Protein AF-A2D547-F1 (afdb_monomer)

Organism: Ateles geoffroyi (NCBI:txid9509)

Mean predicted aligned error: 4.52 Å

Secondary structure (DSSP, 8-state):
--STTPEEEEETTEEEEEPPTTEESTTS-EE--GGGG----TTPEEEEETTEEEEEPPTTEESTTS-EE------

InterPro domains:
  IPR000152 EGF-type aspartate/asparagine hydroxylation site [PS00010] (8-19)
  IPR000152 EGF-type aspartate/asparagine hydroxylation site [PS00010] (46-57)
  IPR000742 EGF-like domain [PF00008] (1-26)
  IPR000742 EGF-like domain [PF00008] (35-64)
  IPR000742 EGF-like domain [PS00022] (55-66)
  IPR000742 EGF-like domain [PS01186] (17-28)
  IPR000742 EGF-like domain [PS01186] (55-66)
  IPR000742 EGF-like domain [PS50026] (1-29)
  IPR000742 EGF-like domain [PS50026] (31-67)
  IPR000742 EGF-like domain [SM00181] (1-29)
  IPR000742 EGF-like domain [SM00181] (34-67)
  IPR001881 EGF-like calcium-binding domain [SM00179] (1-29)
  IPR001881 EGF-like calcium-binding domain [SM00179] (31-67)
  IPR018097 EGF-like calcium-binding, conserved site [PS01187] (31-55)

Sequence (75 aa):
PCQNGGSCVDGVNTFSCLCLPGFTEDKCQTDVNECLNKPCKNGGTCSDYVNSYTCKCQAGFDGVHCENNIDECTE

Solvent-accessible surface area (backbone atoms only — not comparable to full-atom values): 4394 Å² total; per-residue (Å²): 132,35,32,83,85,21,46,73,43,86,49,93,97,48,70,48,44,50,51,43,86,29,38,37,71,79,34,17,74,39,72,47,64,60,46,77,79,56,66,30,31,82,82,20,47,64,45,69,3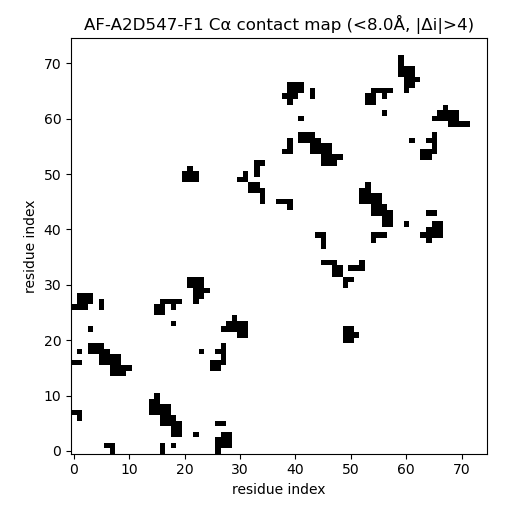8,83,64,38,67,49,40,50,51,40,93,60,35,38,65,82,30,16,74,40,74,56,74,83,83,69,133

Radius of gyration: 18.82 Å; Cα contacts (8 Å, |Δi|>4): 150; chains: 1; bounding box: 38×14×62 Å

Structure (mmCIF, N/CA/C/O backbone):
data_AF-A2D547-F1
#
_entry.id   AF-A2D547-F1
#
loop_
_atom_site.group_PDB
_atom_site.id
_atom_site.type_symbol
_atom_site.label_atom_id
_atom_site.label_alt_id
_atom_site.label_comp_id
_atom_site.label_asym_id
_atom_site.label_entity_id
_atom_site.label_seq_id
_atom_site.pdbx_PDB_ins_code
_atom_site.Cartn_x
_atom_site.Cartn_y
_atom_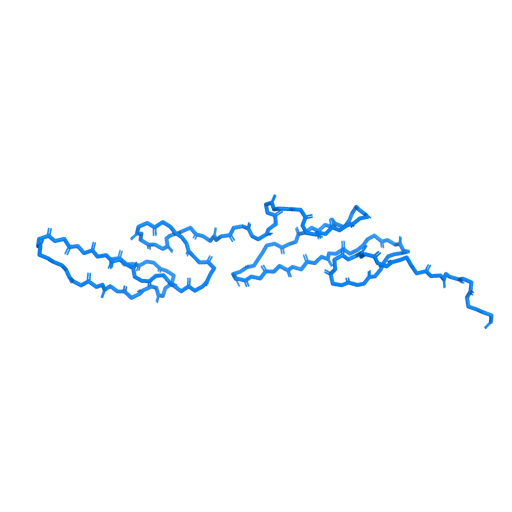site.Cartn_z
_atom_site.occupancy
_atom_site.B_iso_or_equiv
_atom_site.auth_seq_id
_atom_site.auth_comp_id
_atom_site.auth_asym_id
_atom_site.auth_atom_id
_atom_site.pdbx_PDB_model_num
ATOM 1 N N . PRO A 1 1 ? -18.565 4.145 15.555 1.00 82.25 1 PRO A N 1
ATOM 2 C CA . PRO A 1 1 ? -17.457 3.629 16.404 1.00 82.25 1 PRO A CA 1
ATOM 3 C C . PRO A 1 1 ? -16.282 3.028 15.619 1.00 82.25 1 PRO A C 1
ATOM 5 O O . PRO A 1 1 ? -15.160 3.145 16.088 1.00 82.25 1 PRO A O 1
ATOM 8 N N . CYS A 1 2 ? -16.501 2.487 14.419 1.00 95.94 2 CYS A N 1
ATOM 9 C CA . CYS A 1 2 ? -15.440 2.017 13.519 1.00 95.94 2 CYS A CA 1
ATOM 10 C C . CYS A 1 2 ? -15.342 2.925 12.281 1.00 95.94 2 CYS A C 1
ATOM 12 O O . CYS A 1 2 ? -16.358 3.484 11.859 1.00 95.94 2 CYS A O 1
ATOM 14 N N . GLN A 1 3 ? -14.139 3.111 11.739 1.00 97.25 3 GLN A N 1
ATOM 15 C CA . GLN A 1 3 ? -13.869 3.886 10.523 1.00 97.25 3 GLN A CA 1
ATOM 16 C C . GLN A 1 3 ? -13.776 2.973 9.292 1.00 97.25 3 GLN A C 1
ATOM 18 O O . GLN A 1 3 ? -13.851 1.752 9.416 1.00 97.25 3 GLN A O 1
ATOM 23 N N . ASN A 1 4 ? -13.661 3.575 8.102 1.00 96.88 4 ASN A N 1
ATOM 24 C CA . ASN A 1 4 ? -13.367 2.881 6.841 1.00 96.88 4 ASN A CA 1
ATOM 25 C C . ASN A 1 4 ? -14.285 1.682 6.529 1.00 96.88 4 ASN A C 1
ATOM 27 O O . ASN A 1 4 ? -13.854 0.656 6.016 1.00 96.88 4 ASN A O 1
ATOM 31 N N . GLY A 1 5 ? -15.575 1.800 6.864 1.00 95.19 5 GLY A N 1
ATOM 32 C CA . GLY A 1 5 ? -16.564 0.745 6.614 1.00 95.19 5 GLY A CA 1
ATOM 33 C C . GLY A 1 5 ? -16.473 -0.464 7.555 1.00 95.19 5 GLY A C 1
ATOM 34 O O . GLY A 1 5 ? -17.175 -1.448 7.332 1.00 95.19 5 GLY A O 1
ATOM 35 N N . GLY A 1 6 ? -15.650 -0.400 8.608 1.00 96.75 6 GLY A N 1
ATOM 36 C CA . GLY A 1 6 ? -15.553 -1.449 9.620 1.00 96.75 6 GLY A CA 1
ATOM 37 C C . GLY A 1 6 ? -16.875 -1.689 10.358 1.00 96.75 6 GLY A C 1
ATOM 38 O O . GLY A 1 6 ? -17.642 -0.759 10.631 1.00 96.75 6 GLY A O 1
ATOM 39 N N . SER A 1 7 ? -17.13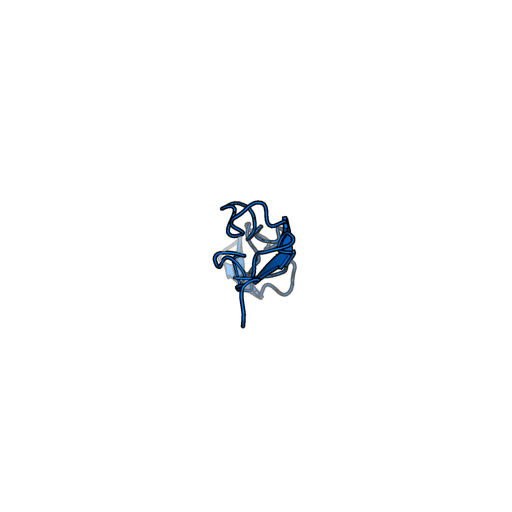5 -2.949 10.710 1.00 97.19 7 SER A N 1
ATOM 40 C CA . SER A 1 7 ? -18.346 -3.357 11.431 1.00 97.19 7 SER A CA 1
ATOM 41 C C . SER A 1 7 ? -18.133 -3.303 12.941 1.00 97.19 7 SER A C 1
ATOM 43 O O . SER A 1 7 ? -17.166 -3.854 13.460 1.00 97.19 7 SER A O 1
ATOM 45 N N . CYS A 1 8 ? -19.048 -2.651 13.656 1.00 96.75 8 CYS A N 1
ATOM 46 C CA . CYS A 1 8 ? -19.013 -2.583 15.114 1.00 96.75 8 CYS A CA 1
ATOM 47 C C . CYS A 1 8 ? -19.589 -3.865 15.715 1.00 96.75 8 CYS A C 1
ATOM 49 O O . CYS A 1 8 ? -20.711 -4.250 15.388 1.00 96.75 8 CYS A O 1
ATOM 51 N N . VAL A 1 9 ? -18.844 -4.480 16.627 1.00 96.56 9 VAL A N 1
ATOM 52 C CA . VAL A 1 9 ? -19.280 -5.636 17.406 1.00 96.56 9 VAL A CA 1
ATOM 53 C C . VAL A 1 9 ? -19.401 -5.210 18.860 1.00 96.56 9 VAL A C 1
ATOM 55 O O . VAL A 1 9 ? -18.426 -4.771 19.475 1.00 96.56 9 VAL A O 1
ATOM 58 N N . ASP A 1 10 ? -20.618 -5.310 19.385 1.00 95.50 10 ASP A N 1
ATOM 59 C CA . ASP A 1 10 ? -20.922 -5.003 20.780 1.00 95.50 10 ASP A CA 1
ATOM 60 C C . ASP A 1 10 ? -20.326 -6.065 21.714 1.00 95.50 10 ASP A C 1
ATOM 62 O O . ASP A 1 10 ? -20.348 -7.262 21.417 1.00 95.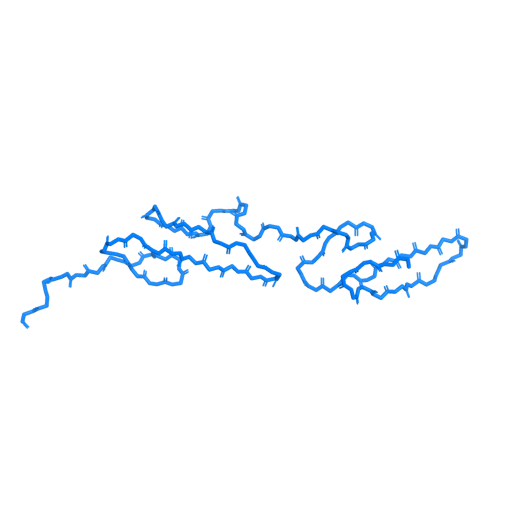50 10 ASP A O 1
ATOM 66 N N . GLY A 1 11 ? -19.768 -5.620 22.836 1.00 91.69 11 GLY A N 1
ATOM 67 C CA . GLY A 1 11 ? -19.216 -6.464 23.888 1.00 91.69 11 GLY A CA 1
ATOM 68 C C . GLY A 1 11 ? -19.710 -6.018 25.264 1.00 91.69 11 GLY A C 1
ATOM 69 O O . GLY A 1 11 ? -20.323 -4.968 25.430 1.00 91.69 11 GLY A O 1
ATOM 70 N N . VAL A 1 12 ? -19.427 -6.799 26.307 1.00 93.25 12 VAL A N 1
ATOM 71 C CA . VAL A 1 12 ? -19.872 -6.444 27.665 1.00 93.25 12 VAL A CA 1
ATOM 72 C C . VAL A 1 12 ? -19.085 -5.230 28.171 1.00 93.25 12 VAL A C 1
ATOM 74 O O . VAL A 1 12 ? -17.904 -5.346 28.488 1.00 93.25 12 VAL A O 1
ATOM 77 N N . ASN A 1 13 ? -19.747 -4.070 28.259 1.00 91.12 13 ASN A N 1
ATOM 78 C CA . ASN A 1 13 ? -19.156 -2.768 28.619 1.00 91.12 13 ASN A CA 1
ATOM 79 C C . ASN A 1 13 ? -18.013 -2.303 27.694 1.00 91.12 13 ASN A C 1
ATOM 81 O O . ASN A 1 13 ? -17.203 -1.462 28.081 1.00 91.12 13 ASN A O 1
ATOM 85 N N . THR A 1 14 ? -17.922 -2.851 26.483 1.00 94.69 14 THR A N 1
ATOM 86 C CA . THR A 1 14 ? -16.892 -2.504 25.499 1.00 94.69 14 THR A CA 1
ATOM 87 C C . THR A 1 14 ? -17.426 -2.711 24.085 1.00 94.69 14 THR A C 1
ATOM 89 O O . THR A 1 14 ? -18.513 -3.244 23.898 1.00 94.69 14 THR A O 1
ATOM 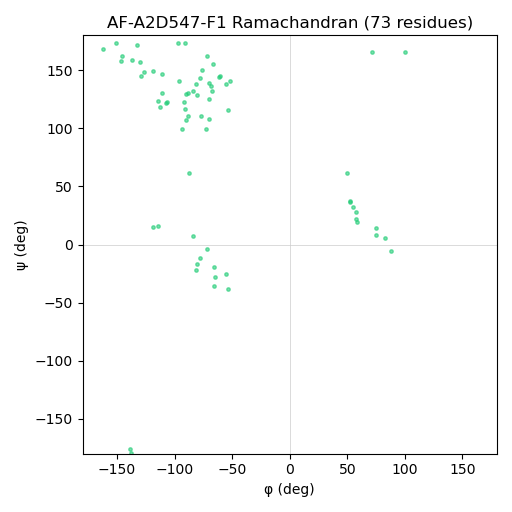92 N N . PHE A 1 15 ? -16.659 -2.317 23.077 1.00 94.56 15 PHE A N 1
ATOM 93 C CA . PHE A 1 15 ? -16.921 -2.673 21.688 1.00 94.56 15 PHE A CA 1
ATOM 94 C C . PHE A 1 15 ? -15.611 -3.071 21.010 1.00 94.56 15 PHE A C 1
ATOM 96 O O . PHE A 1 15 ? -14.527 -2.698 21.456 1.00 94.56 15 PHE A O 1
ATOM 103 N N . SER A 1 16 ? -15.719 -3.812 19.915 1.00 96.25 16 SER A N 1
ATOM 104 C CA . SER A 1 16 ? -14.601 -4.103 19.018 1.00 96.25 16 SER A CA 1
ATOM 105 C C . SER A 1 16 ? -14.998 -3.799 17.578 1.00 96.25 16 SER A C 1
ATOM 107 O O . SER A 1 16 ? -16.187 -3.744 17.250 1.00 96.25 16 SER A O 1
ATOM 109 N N . CYS A 1 17 ? -14.011 -3.559 16.721 1.00 97.81 17 CYS A N 1
ATOM 110 C CA . CYS A 1 17 ? -14.237 -3.315 15.305 1.00 97.81 17 CYS A CA 1
ATOM 111 C C . CYS A 1 17 ? -13.715 -4.480 14.469 1.00 97.81 17 CYS A C 1
ATOM 113 O O . CYS A 1 17 ? -12.570 -4.897 14.610 1.00 97.81 17 CYS A O 1
ATOM 115 N N . LEU A 1 18 ? -14.558 -4.978 13.566 1.00 97.69 18 LEU A N 1
ATOM 116 C CA . LEU A 1 18 ? -14.145 -5.868 12.489 1.00 97.69 18 LEU A CA 1
ATOM 117 C C . LEU A 1 18 ? -13.770 -5.010 11.286 1.00 97.69 18 LEU A C 1
ATOM 119 O O . LEU A 1 18 ? -14.640 -4.413 10.643 1.00 97.69 18 LEU A O 1
ATOM 123 N N . CYS A 1 19 ? -12.473 -4.926 11.014 1.00 98.06 19 CYS A N 1
ATOM 124 C CA . CYS A 1 19 ? -11.949 -4.128 9.917 1.00 98.06 19 CYS A CA 1
ATOM 125 C C . CYS A 1 19 ? -12.131 -4.835 8.577 1.00 98.06 19 CYS A C 1
ATOM 127 O O . CYS A 1 19 ? -12.011 -6.057 8.477 1.00 98.06 19 CYS A O 1
ATOM 129 N N . LEU A 1 20 ? -12.427 -4.047 7.543 1.00 97.75 20 LEU A N 1
ATOM 130 C CA . LEU A 1 20 ? -12.328 -4.527 6.171 1.00 97.75 20 LEU A CA 1
ATOM 131 C C . LEU A 1 20 ? -10.851 -4.800 5.829 1.00 97.75 20 LEU A C 1
ATOM 133 O O . LEU A 1 20 ? -9.968 -4.194 6.445 1.00 97.75 20 LEU A O 1
ATOM 137 N N . PRO A 1 21 ? -10.567 -5.692 4.860 1.00 97.19 21 PRO A N 1
ATOM 138 C CA . PRO A 1 21 ? -9.206 -5.902 4.373 1.00 97.19 21 PRO A CA 1
ATOM 139 C C . PRO A 1 21 ? -8.550 -4.576 3.974 1.00 97.19 21 PRO A C 1
ATOM 141 O O . PRO A 1 21 ? -9.217 -3.714 3.402 1.00 97.19 21 PRO A O 1
ATOM 144 N N . GLY A 1 22 ? -7.263 -4.421 4.282 1.00 96.81 22 GLY A N 1
ATOM 145 C CA . GLY A 1 22 ? -6.523 -3.174 4.069 1.00 96.81 22 GLY A CA 1
ATOM 146 C C . GLY A 1 22 ? -6.599 -2.172 5.222 1.00 96.81 22 GLY A C 1
ATOM 147 O O . GLY A 1 22 ? -5.887 -1.189 5.182 1.00 96.81 22 GLY A O 1
ATOM 148 N N . PHE A 1 23 ? -7.381 -2.399 6.285 1.00 98.12 23 PHE A N 1
ATOM 149 C CA . PHE A 1 23 ? -7.406 -1.497 7.447 1.00 98.12 23 PHE A CA 1
ATOM 150 C C . PHE A 1 23 ? -6.976 -2.188 8.741 1.00 98.12 23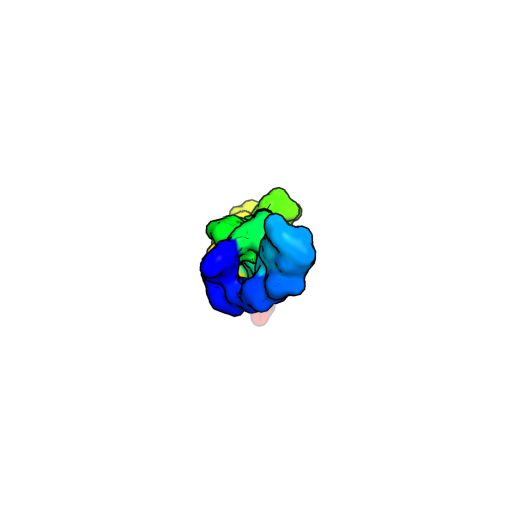 PHE A C 1
ATOM 152 O O . PHE A 1 23 ? -7.214 -3.379 8.943 1.00 98.12 23 PHE A O 1
ATOM 159 N N . THR A 1 24 ? -6.371 -1.418 9.642 1.00 96.56 24 THR A N 1
ATOM 160 C CA . THR A 1 24 ? -5.841 -1.886 10.929 1.00 96.56 24 THR A CA 1
ATOM 161 C C . THR A 1 24 ? -6.155 -0.907 12.071 1.00 96.56 24 THR A C 1
ATOM 163 O O . THR A 1 24 ? -6.780 0.137 11.854 1.00 96.56 24 THR A O 1
ATOM 166 N N . GLU A 1 25 ? -5.702 -1.251 13.282 1.00 97.25 25 GLU A N 1
ATOM 167 C CA . GLU A 1 25 ? -5.986 -0.619 14.580 1.00 97.25 25 GLU A CA 1
ATOM 168 C C . GLU A 1 25 ? -7.410 -0.846 15.121 1.00 97.25 25 GLU A C 1
ATOM 170 O O . GLU A 1 25 ? -8.330 -1.237 14.404 1.00 97.25 25 GLU A O 1
ATOM 175 N N . ASP A 1 26 ? -7.603 -0.548 16.411 1.00 95.94 26 ASP A N 1
ATOM 176 C CA . ASP A 1 26 ? -8.832 -0.835 17.173 1.00 95.94 26 ASP A CA 1
ATOM 177 C C . ASP A 1 26 ? -10.120 -0.258 16.570 1.00 95.94 26 ASP A C 1
ATOM 179 O O . ASP A 1 26 ? -11.214 -0.753 16.844 1.00 95.94 26 ASP A O 1
ATOM 183 N N . LYS A 1 27 ? -10.019 0.817 15.781 1.00 97.06 27 LYS A N 1
ATOM 184 C CA . LYS A 1 27 ? -11.164 1.462 15.126 1.00 97.06 27 LYS A CA 1
ATOM 185 C C . LYS A 1 27 ? -11.060 1.436 13.606 1.00 97.06 27 LYS A C 1
ATOM 187 O O . LYS A 1 27 ? -11.813 2.165 12.960 1.00 97.06 27 LYS A O 1
ATOM 192 N N . CYS A 1 28 ? -10.180 0.612 13.035 1.00 97.81 28 CYS A N 1
ATOM 193 C CA . CYS A 1 28 ? -9.961 0.500 11.591 1.00 97.81 28 CYS A CA 1
ATOM 194 C C . CYS A 1 28 ? -9.565 1.831 10.933 1.00 97.81 28 CYS A C 1
ATOM 196 O O . CYS A 1 28 ? -9.912 2.077 9.780 1.00 97.81 28 CYS A O 1
ATOM 198 N N . GLN A 1 29 ? -8.927 2.736 11.682 1.00 97.31 29 GLN A N 1
ATOM 199 C CA . GLN A 1 29 ? -8.636 4.101 11.231 1.00 97.31 29 GLN A CA 1
ATOM 200 C C . GLN A 1 29 ? -7.402 4.198 10.333 1.00 97.31 29 GLN A C 1
ATOM 202 O O . GLN A 1 29 ? -7.215 5.211 9.663 1.00 97.31 29 GLN A O 1
ATOM 207 N N . THR A 1 30 ? -6.560 3.169 10.342 1.00 97.62 30 THR A N 1
ATOM 208 C CA . THR A 1 30 ? -5.273 3.182 9.653 1.00 97.62 30 THR A CA 1
ATOM 209 C C . THR A 1 30 ? -5.363 2.296 8.423 1.00 97.62 30 THR A C 1
ATOM 211 O O . THR A 1 30 ? -5.690 1.118 8.553 1.00 97.62 30 THR A O 1
ATOM 214 N N . ASP A 1 31 ? -5.085 2.865 7.252 1.00 97.81 31 ASP A N 1
ATOM 215 C CA . ASP A 1 31 ? -4.830 2.096 6.031 1.00 97.81 31 ASP A CA 1
ATOM 216 C C . ASP A 1 31 ? -3.516 1.328 6.209 1.00 97.81 31 ASP A C 1
ATOM 218 O O . ASP A 1 31 ? -2.525 1.873 6.714 1.00 97.81 31 ASP A O 1
ATOM 222 N N . VAL A 1 32 ? -3.531 0.042 5.888 1.00 98.06 32 VAL A N 1
ATOM 223 C CA . VAL A 1 32 ? -2.329 -0.785 5.888 1.00 98.06 32 VAL A CA 1
ATOM 224 C C . VAL A 1 32 ? -1.455 -0.282 4.754 1.00 98.06 32 VAL A C 1
ATOM 226 O O . VAL A 1 32 ? -1.948 -0.005 3.680 1.00 98.06 32 VAL A O 1
ATOM 229 N N . ASN A 1 33 ? -0.155 -0.145 5.006 1.00 97.75 33 ASN A N 1
ATOM 230 C CA . ASN A 1 33 ? 0.778 0.243 3.959 1.00 97.75 33 ASN A CA 1
ATOM 231 C C . ASN A 1 33 ? 1.376 -1.018 3.323 1.00 97.75 33 ASN A C 1
ATOM 233 O O . ASN A 1 33 ? 2.315 -1.614 3.866 1.00 97.75 33 ASN A O 1
ATOM 237 N N . GLU A 1 34 ? 0.850 -1.436 2.176 1.00 97.94 34 GLU A N 1
ATOM 238 C CA . GLU A 1 34 ? 1.322 -2.592 1.414 1.00 97.94 34 GLU A CA 1
ATOM 239 C C . GLU A 1 34 ? 2.739 -2.386 0.845 1.00 97.94 34 GLU A C 1
ATOM 241 O O . GLU A 1 34 ? 3.457 -3.350 0.554 1.00 97.94 34 GLU A O 1
ATOM 246 N N . CYS A 1 35 ? 3.202 -1.139 0.750 1.00 98.00 35 CYS A N 1
ATOM 247 C CA . CYS A 1 35 ? 4.549 -0.803 0.297 1.00 98.00 35 CYS A CA 1
ATOM 248 C C . CYS A 1 35 ? 5.655 -1.003 1.356 1.00 98.00 35 CYS A C 1
ATOM 250 O O . CYS A 1 35 ? 6.839 -0.994 0.991 1.00 98.00 35 CYS A O 1
ATOM 252 N N . LEU A 1 36 ? 5.325 -1.235 2.636 1.00 97.12 36 LEU A N 1
ATOM 253 C CA . LEU A 1 36 ? 6.295 -1.387 3.742 1.00 97.12 36 LEU A CA 1
ATOM 254 C C . LEU A 1 36 ? 7.363 -2.456 3.475 1.00 97.12 36 LEU A C 1
ATOM 256 O O . LEU A 1 36 ? 8.541 -2.261 3.783 1.00 97.12 36 LEU A O 1
ATOM 260 N N . ASN A 1 37 ? 6.969 -3.565 2.849 1.00 96.38 37 ASN A N 1
ATOM 261 C CA . ASN A 1 37 ? 7.863 -4.686 2.551 1.00 96.38 37 ASN A CA 1
ATOM 262 C C . ASN A 1 37 ? 8.668 -4.512 1.253 1.00 96.38 37 ASN A C 1
ATOM 264 O O . ASN A 1 37 ? 9.366 -5.439 0.840 1.00 96.38 37 ASN A O 1
ATOM 268 N N . LYS A 1 38 ? 8.601 -3.336 0.612 1.00 96.94 38 LYS A N 1
ATOM 269 C CA . LYS A 1 38 ? 9.284 -3.022 -0.656 1.00 96.94 38 LYS A CA 1
ATOM 270 C C . LYS A 1 38 ? 9.030 -4.099 -1.727 1.00 96.94 38 LYS A C 1
ATOM 272 O O . LYS A 1 38 ? 9.971 -4.766 -2.179 1.00 96.94 38 LYS A O 1
ATOM 277 N N . PRO A 1 39 ? 7.760 -4.302 -2.125 1.00 97.69 39 PRO A N 1
ATOM 278 C CA . PRO A 1 39 ? 7.420 -5.346 -3.083 1.00 97.69 39 PRO A CA 1
ATOM 279 C C . PRO A 1 39 ? 8.017 -5.083 -4.472 1.00 97.69 39 PRO A C 1
ATOM 281 O O . PRO A 1 39 ? 8.468 -6.022 -5.122 1.00 97.69 39 PRO A O 1
ATOM 284 N N . CYS A 1 40 ? 8.091 -3.818 -4.897 1.00 98.38 40 CYS A N 1
ATOM 285 C CA . CYS A 1 40 ? 8.651 -3.431 -6.190 1.00 98.38 40 CYS A CA 1
ATOM 286 C C . CYS A 1 40 ? 10.174 -3.625 -6.231 1.00 98.38 40 CYS A C 1
ATOM 288 O O . CYS A 1 40 ? 10.914 -3.101 -5.394 1.00 98.38 40 CYS A O 1
ATOM 290 N N . LYS A 1 41 ? 10.642 -4.379 -7.222 1.00 97.75 41 LYS A N 1
ATOM 291 C CA . LYS A 1 41 ? 12.045 -4.692 -7.500 1.00 97.75 41 LYS A CA 1
ATOM 292 C C . LYS A 1 41 ? 12.652 -3.678 -8.464 1.00 97.75 41 LYS A C 1
ATOM 294 O O . LYS A 1 41 ? 11.973 -2.783 -8.960 1.00 97.75 41 LYS A O 1
ATOM 299 N N . ASN A 1 42 ? 13.963 -3.801 -8.673 1.00 97.00 42 ASN A N 1
ATOM 300 C CA . ASN A 1 42 ? 14.707 -3.086 -9.714 1.00 97.00 42 AS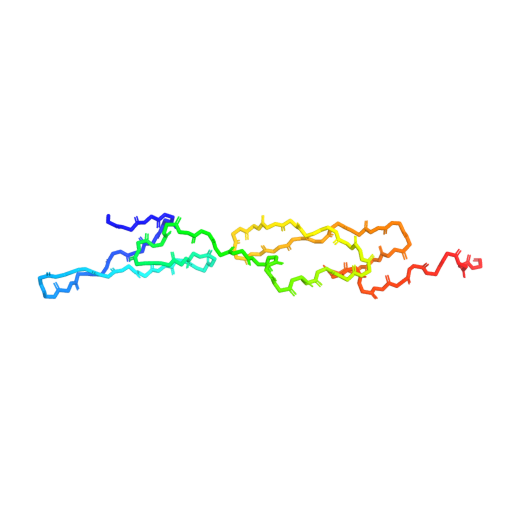N A CA 1
ATOM 301 C C . ASN A 1 42 ? 14.500 -1.556 -9.725 1.00 97.00 42 ASN A C 1
ATOM 303 O O . ASN A 1 42 ? 14.446 -0.920 -10.771 1.00 97.00 42 ASN A O 1
ATOM 307 N N . GLY A 1 43 ? 14.372 -0.947 -8.540 1.00 95.75 43 GLY A N 1
ATOM 308 C CA . GLY A 1 43 ? 14.173 0.503 -8.406 1.00 95.75 43 GLY A CA 1
ATOM 309 C C . GLY A 1 43 ? 12.763 0.992 -8.762 1.00 95.75 43 GLY A C 1
ATOM 310 O O . GLY A 1 43 ? 12.560 2.196 -8.944 1.00 95.75 43 GLY A O 1
ATOM 311 N N . GLY A 1 44 ? 11.788 0.084 -8.866 1.00 97.62 44 GLY A N 1
ATOM 312 C CA . GLY A 1 44 ? 10.382 0.421 -9.055 1.00 97.62 44 GLY A CA 1
ATOM 313 C C . GLY A 1 44 ? 9.817 1.241 -7.891 1.00 97.62 44 GLY A C 1
ATOM 314 O O . GLY A 1 44 ? 10.177 1.046 -6.729 1.00 97.62 44 GLY A O 1
ATOM 315 N N . THR A 1 45 ? 8.918 2.173 -8.208 1.00 98.31 45 THR A N 1
ATOM 316 C CA . THR A 1 45 ? 8.229 3.005 -7.210 1.00 98.31 45 THR A CA 1
ATOM 317 C C . THR A 1 45 ? 6.926 2.333 -6.799 1.00 98.31 45 THR A C 1
ATOM 319 O O . THR A 1 45 ? 6.076 2.077 -7.650 1.00 98.31 45 THR A O 1
ATOM 322 N N . CYS A 1 46 ? 6.768 2.062 -5.504 1.00 98.50 46 CYS A N 1
ATOM 323 C CA . CYS A 1 46 ? 5.543 1.491 -4.953 1.00 98.50 46 CYS A CA 1
ATOM 324 C C . CYS A 1 46 ? 4.515 2.588 -4.664 1.00 98.50 46 CYS A C 1
ATOM 326 O O . CYS A 1 46 ? 4.859 3.607 -4.065 1.00 98.50 46 CYS A O 1
ATOM 328 N N . SER A 1 47 ? 3.276 2.371 -5.098 1.00 98.38 47 SER A N 1
ATOM 329 C CA . SER A 1 47 ? 2.115 3.192 -4.751 1.00 98.38 47 SER A CA 1
ATOM 330 C C . SER A 1 47 ? 1.145 2.355 -3.927 1.00 98.38 47 SER A C 1
ATOM 332 O O . SER A 1 47 ? 0.734 1.279 -4.362 1.00 98.38 47 SER A O 1
ATOM 334 N N . ASP A 1 48 ? 0.837 2.866 -2.743 1.00 97.75 48 ASP A N 1
ATOM 335 C CA . ASP A 1 48 ? -0.007 2.251 -1.724 1.00 97.75 48 ASP A CA 1
ATOM 336 C C . ASP A 1 48 ? -1.492 2.466 -2.038 1.00 97.75 48 ASP A C 1
ATOM 338 O O . ASP A 1 48 ? -1.874 3.561 -2.468 1.00 97.75 48 ASP A O 1
ATOM 342 N N . TYR A 1 49 ? -2.318 1.440 -1.843 1.00 96.94 49 TYR A N 1
ATOM 343 C CA . TYR A 1 49 ? -3.766 1.497 -2.033 1.00 96.94 49 TYR A CA 1
ATOM 344 C C . TYR A 1 49 ? -4.459 0.587 -1.022 1.00 96.94 49 TYR A C 1
ATOM 346 O O . TYR A 1 49 ? -3.908 -0.414 -0.598 1.00 96.94 49 TYR A O 1
ATOM 354 N N . VAL A 1 50 ? -5.735 0.837 -0.741 1.00 97.06 50 VAL A N 1
ATOM 355 C CA . VAL A 1 50 ? -6.496 -0.013 0.186 1.00 97.06 50 VAL A CA 1
ATOM 356 C C . VAL A 1 50 ? -6.424 -1.488 -0.230 1.00 97.06 50 VAL A C 1
ATOM 358 O O . VAL A 1 50 ? -6.927 -1.869 -1.297 1.00 97.06 50 VAL A O 1
ATOM 361 N N . ASN A 1 51 ? -5.814 -2.315 0.626 1.00 97.06 51 ASN A N 1
ATOM 362 C CA . ASN A 1 51 ? -5.652 -3.760 0.442 1.00 97.06 51 ASN A CA 1
ATOM 363 C C . ASN A 1 51 ? -4.911 -4.151 -0.854 1.00 97.06 51 ASN A C 1
ATOM 365 O O . ASN A 1 51 ? -5.122 -5.246 -1.390 1.00 97.06 51 ASN A O 1
ATOM 369 N N . SER A 1 52 ? -4.114 -3.250 -1.433 1.00 97.50 52 SER A N 1
ATOM 370 C CA . SER A 1 52 ? -3.424 -3.485 -2.703 1.00 97.50 52 SER A CA 1
ATOM 371 C C . SER A 1 52 ? -2.263 -2.516 -2.919 1.00 97.50 52 SER A C 1
ATOM 373 O O . SER A 1 52 ? -2.104 -1.518 -2.242 1.00 97.50 52 SER A O 1
ATOM 375 N N . TYR A 1 53 ? -1.419 -2.786 -3.905 1.00 98.19 53 TYR A N 1
ATOM 376 C CA . TYR A 1 53 ? -0.385 -1.838 -4.309 1.00 98.19 53 TYR A CA 1
ATOM 377 C C . TYR A 1 53 ? -0.156 -1.931 -5.807 1.00 98.19 53 TYR A C 1
ATOM 379 O O . TYR A 1 53 ? -0.494 -2.931 -6.447 1.00 98.19 53 TYR A O 1
A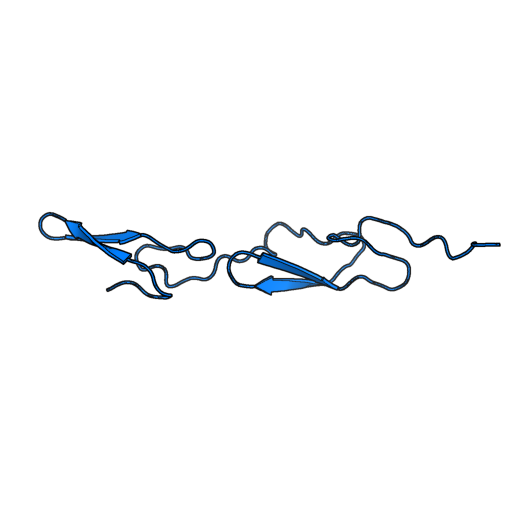TOM 387 N N . THR A 1 54 ? 0.468 -0.901 -6.368 1.00 98.19 54 THR A N 1
ATOM 388 C CA . THR A 1 54 ? 0.996 -0.962 -7.732 1.00 98.19 54 THR A CA 1
ATOM 389 C C . THR A 1 54 ? 2.465 -0.576 -7.763 1.00 98.19 54 THR A C 1
ATOM 391 O O . THR A 1 54 ? 2.946 0.227 -6.960 1.00 98.19 54 THR A O 1
ATOM 394 N N . CYS A 1 55 ? 3.195 -1.171 -8.704 1.00 98.50 55 CYS A N 1
ATOM 395 C CA . CYS A 1 55 ? 4.587 -0.848 -8.961 1.00 98.50 55 CYS A CA 1
ATOM 396 C C . CYS A 1 55 ? 4.706 -0.083 -10.275 1.00 98.50 55 CYS A C 1
ATOM 398 O O . CYS A 1 55 ? 4.333 -0.580 -11.335 1.00 98.50 55 CYS A O 1
ATOM 400 N N . LYS A 1 56 ? 5.270 1.123 -10.213 1.00 98.38 56 LYS A N 1
ATOM 401 C CA . LYS A 1 56 ? 5.726 1.841 -11.400 1.00 98.38 56 LYS A CA 1
ATOM 402 C C . LYS A 1 56 ? 7.168 1.443 -11.688 1.00 98.38 56 LYS A C 1
ATOM 404 O O . LYS A 1 56 ? 8.072 1.811 -10.934 1.00 98.38 56 LYS A O 1
ATOM 409 N N . CYS A 1 57 ? 7.367 0.706 -12.773 1.00 98.12 57 CYS A N 1
ATOM 410 C CA . CYS A 1 57 ? 8.679 0.208 -13.163 1.00 98.12 57 CYS A CA 1
ATOM 411 C C . CYS A 1 57 ? 9.559 1.295 -13.780 1.00 98.12 57 CYS A C 1
ATOM 413 O O . CYS A 1 57 ? 9.070 2.266 -14.364 1.00 98.12 57 CYS A O 1
ATOM 415 N N . GLN A 1 58 ? 10.871 1.136 -13.600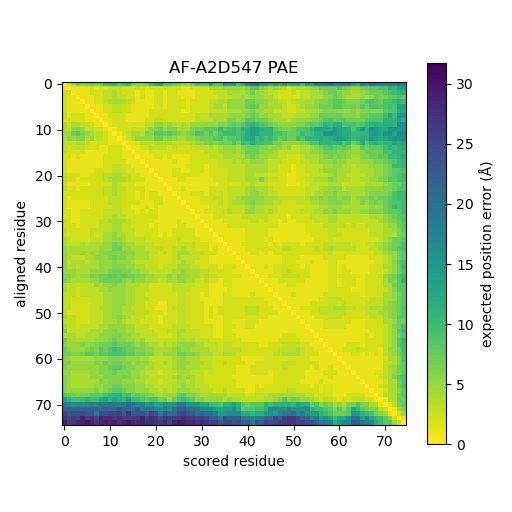 1.00 96.25 58 GLN A N 1
ATOM 416 C CA . GLN A 1 58 ? 11.869 1.911 -14.331 1.00 96.25 58 GLN A CA 1
ATOM 417 C C . GLN A 1 58 ? 11.920 1.441 -15.789 1.00 96.25 58 GLN A C 1
ATOM 419 O O . GLN A 1 58 ? 11.462 0.345 -16.109 1.00 96.25 58 GLN A O 1
ATOM 424 N N . ALA A 1 59 ? 12.489 2.268 -16.667 1.00 94.50 59 ALA A N 1
ATOM 425 C CA . ALA A 1 59 ? 12.728 1.869 -18.051 1.00 94.50 59 ALA A CA 1
ATOM 426 C C . ALA A 1 59 ? 13.563 0.575 -18.105 1.00 94.50 59 ALA A C 1
ATOM 428 O O . ALA A 1 59 ? 14.509 0.423 -17.330 1.00 94.50 59 ALA A O 1
ATOM 429 N N . GLY A 1 60 ? 13.190 -0.344 -18.998 1.00 94.06 60 GLY A N 1
ATOM 430 C CA . GLY A 1 60 ? 13.823 -1.659 -19.126 1.00 94.06 60 GLY A CA 1
ATOM 431 C C . GLY A 1 60 ? 13.321 -2.728 -18.147 1.00 94.06 60 GLY A C 1
ATOM 432 O O . GLY A 1 60 ? 13.881 -3.816 -18.132 1.00 94.06 60 GLY A O 1
ATOM 433 N N . PHE A 1 61 ? 12.286 -2.469 -17.335 1.00 96.88 61 PHE A N 1
ATOM 434 C CA . PHE A 1 61 ? 11.699 -3.484 -16.449 1.00 96.88 61 PHE A CA 1
ATOM 435 C C . PHE A 1 61 ? 10.178 -3.577 -16.581 1.00 96.88 61 PHE A C 1
ATOM 437 O O . PHE A 1 61 ? 9.499 -2.559 -16.730 1.00 96.88 61 PHE A O 1
ATOM 444 N N . ASP A 1 62 ? 9.644 -4.791 -16.449 1.00 95.88 62 ASP A N 1
ATOM 445 C CA . ASP A 1 62 ? 8.206 -5.064 -16.391 1.00 95.88 62 ASP A CA 1
ATOM 446 C C . ASP A 1 62 ? 7.846 -6.125 -15.330 1.00 95.88 62 ASP A C 1
ATOM 448 O O . ASP A 1 62 ? 8.692 -6.570 -14.548 1.00 95.88 62 ASP A O 1
ATOM 452 N N . GLY A 1 63 ? 6.563 -6.485 -15.269 1.00 96.69 63 GLY A N 1
ATOM 453 C CA . GLY A 1 63 ? 6.005 -7.394 -14.268 1.00 96.69 63 GLY A CA 1
ATOM 454 C C . GLY A 1 63 ? 5.289 -6.657 -13.138 1.00 96.69 63 GLY A C 1
ATOM 455 O O . GLY A 1 63 ? 5.410 -5.441 -12.972 1.00 96.69 63 GLY A O 1
ATOM 456 N N . VAL A 1 64 ? 4.511 -7.396 -12.344 1.00 97.38 64 VAL A N 1
ATOM 457 C CA . VAL A 1 64 ? 3.698 -6.824 -11.249 1.00 97.38 64 VAL A CA 1
ATOM 458 C C . VAL A 1 64 ? 4.588 -6.214 -10.163 1.00 97.38 64 VAL A C 1
ATOM 460 O O . VAL A 1 64 ? 4.196 -5.277 -9.466 1.00 97.38 64 VAL A O 1
ATOM 463 N N . HIS A 1 65 ? 5.802 -6.732 -10.019 1.00 97.81 65 HIS A N 1
ATOM 464 C CA . HIS A 1 65 ? 6.807 -6.274 -9.076 1.00 97.81 65 HIS A CA 1
ATOM 465 C C . HIS A 1 65 ? 8.026 -5.685 -9.783 1.00 97.81 65 HIS A C 1
ATOM 467 O O . HIS A 1 65 ? 9.047 -5.497 -9.128 1.00 97.81 65 HIS A O 1
ATOM 473 N N . CYS A 1 66 ? 7.944 -5.356 -11.076 1.00 98.00 66 CYS A N 1
ATOM 474 C CA . CYS A 1 66 ? 9.088 -4.908 -11.874 1.00 98.00 66 CYS A CA 1
ATOM 475 C C . CYS A 1 66 ? 10.257 -5.905 -11.849 1.00 98.00 66 CYS A C 1
ATOM 477 O O . CYS A 1 66 ? 11.421 -5.507 -11.812 1.00 98.00 66 CYS A O 1
ATOM 479 N N . GLU A 1 67 ? 9.951 -7.197 -11.749 1.00 97.50 67 GLU A N 1
ATOM 480 C CA . GLU A 1 67 ? 10.904 -8.282 -11.551 1.00 97.50 67 GLU A CA 1
ATOM 481 C C . GLU A 1 67 ? 11.590 -8.735 -12.843 1.00 97.50 67 GLU A C 1
ATOM 483 O O . GLU A 1 67 ? 12.694 -9.280 -12.776 1.00 97.50 67 GLU A O 1
ATOM 488 N N . ASN A 1 68 ? 10.982 -8.474 -13.999 1.00 95.88 68 ASN A N 1
ATOM 489 C CA . ASN A 1 68 ? 11.504 -8.905 -15.288 1.00 95.88 68 ASN A CA 1
ATOM 490 C C . ASN A 1 68 ? 12.305 -7.781 -15.938 1.00 95.88 68 ASN A C 1
ATOM 492 O O . ASN A 1 68 ? 11.906 -6.618 -15.894 1.00 95.88 68 ASN A O 1
ATOM 496 N N . ASN A 1 69 ? 13.412 -8.142 -16.579 1.00 94.31 69 ASN A N 1
ATOM 497 C CA . ASN A 1 69 ? 14.156 -7.243 -17.452 1.00 94.31 69 ASN A CA 1
ATOM 498 C C . ASN A 1 69 ? 13.580 -7.351 -18.871 1.00 94.31 69 ASN A C 1
ATOM 500 O O . ASN A 1 69 ? 13.396 -8.463 -19.370 1.00 94.31 69 ASN A O 1
ATOM 504 N N . ILE A 1 70 ? 13.284 -6.215 -19.492 1.00 92.44 70 ILE A N 1
ATOM 505 C CA . ILE A 1 70 ? 12.816 -6.151 -20.872 1.00 92.44 70 ILE A CA 1
ATOM 506 C C . ILE A 1 70 ? 14.041 -6.343 -21.762 1.00 92.44 70 ILE A C 1
ATOM 508 O O . ILE A 1 70 ? 14.912 -5.476 -21.828 1.00 92.44 70 ILE A O 1
ATOM 512 N N . ASP A 1 71 ? 14.113 -7.484 -22.443 1.00 82.38 71 ASP A N 1
ATOM 513 C CA . ASP A 1 71 ? 15.134 -7.690 -23.462 1.00 82.38 71 ASP A CA 1
ATOM 514 C C . ASP A 1 71 ? 14.783 -6.849 -24.693 1.00 82.38 71 ASP A C 1
ATOM 516 O O . ASP A 1 71 ? 13.919 -7.205 -25.495 1.00 82.38 71 ASP A O 1
ATOM 520 N N . GLU A 1 72 ? 15.425 -5.688 -24.817 1.00 69.88 72 GLU A N 1
ATOM 521 C CA . GLU A 1 72 ? 15.238 -4.808 -25.973 1.00 69.88 72 GLU A CA 1
ATOM 522 C C . GLU A 1 72 ? 15.892 -5.367 -27.250 1.00 69.88 72 GLU A C 1
ATOM 524 O O . GLU A 1 72 ? 15.702 -4.811 -28.330 1.00 69.88 72 GLU A O 1
ATOM 529 N N . CYS A 1 73 ? 16.605 -6.497 -27.162 1.00 74.50 73 CYS A N 1
ATOM 530 C CA . CYS A 1 73 ? 17.105 -7.243 -28.312 1.00 74.50 73 CYS A CA 1
ATOM 531 C C . CYS A 1 73 ? 16.047 -8.248 -28.800 1.00 74.50 73 CYS A C 1
ATOM 533 O O . CYS A 1 73 ? 16.266 -9.458 -28.784 1.00 74.50 73 CYS A O 1
ATOM 535 N N . THR A 1 74 ? 14.881 -7.764 -29.231 1.00 63.38 74 THR A N 1
ATOM 536 C CA . THR A 1 74 ? 14.001 -8.587 -30.077 1.00 63.38 74 THR A CA 1
ATOM 537 C C . THR A 1 74 ? 14.350 -8.307 -31.536 1.00 63.38 74 THR A C 1
ATOM 539 O O . THR A 1 74 ? 14.279 -7.162 -31.977 1.00 63.38 74 THR A O 1
ATOM 542 N N . GLU A 1 75 ? 14.832 -9.348 -32.222 1.00 56.97 75 GLU A N 1
ATOM 543 C CA . GLU A 1 75 ? 15.246 -9.362 -33.640 1.00 56.97 75 GLU A CA 1
ATOM 544 C C . GLU A 1 75 ? 14.200 -8.778 -34.604 1.00 56.97 75 GLU A C 1
ATOM 546 O O . GLU A 1 75 ? 12.993 -9.083 -34.438 1.00 56.97 75 GLU A O 1
#

Nearest PDB structures (foldseek):
  4cud-assembly1_A  TM=9.456E-01  e=4.701E-10  Homo sapiens
  4xl1-assembly2_D  TM=9.575E-01  e=6.110E-10  Rattus norvegicus
  5mwb-assembly1_A  TM=9.504E-01  e=5.723E-10  Homo sapiens
  4cuf-assembly1_A  TM=9.250E-01  e=7.941E-10  Homo sapiens
  5uk5-assembly1_A  TM=9.537E-01  e=8.479E-10  Rattus norvegicus

pLDDT: mean 94.75, std 7.49, range [56.97, 98.5]

Foldseek 3Di:
DAPDPWDWADDDVDIATHEDQQFDDRRSPDGDFPCPVVQAPDPWDWDGDRNDIATHEDPQFDDRRSPDGNPPPDD